Protein AF-A0A6B3I0Y0-F1 (afdb_monomer)

Mean predicted aligned error: 2.76 Å

Sequence (139 aa):
LRNLLAAGFTGRTYAVNRAFDEGLATLDGVPAHRSLGEIDERVDLAVIAVPAHRVPEAVADCGEHGVQGLVVLSAGYAERGSAGRELQRELVRQARSYGMRIIGPNAFGIINTAESVRLNASLAPESPARGRIGLFTQS

Secondary structure (DSSP, 8-state):
-HHHHHTT--S---EE-TTS-TT--EETTEEEESSGGG--S---EEEE-S-GGGHHHHHHHHHHTT--EEEE----SGGG-HHHHHHHHHHHHHHHHTT-EEE-SS--EEEE--TTT-EEEES-SSPPPP-S-------

pLDDT: mean 96.31, std 2.91, range [75.06, 98.88]

Foldseek 3Di:
DVLQVVLVFPDADEAEDLPDDPPCQDDPNHGYYPAPVVDPDQAQEDEADDELVCLLVNLVSCLVSLHAEYEALYDDAPVVPDVRPVSVVVSVVSNVVSNHDYDDNNDQADADNPPNGSGDSGPDPDDDDDDDDDDDDPD

Solvent-accessible surface area (backbone atoms only — not comparable to full-atom values): 8270 Å² total; per-residue (Å²): 110,67,45,28,59,76,50,54,39,64,67,92,70,72,45,72,38,74,82,55,58,94,82,48,61,58,53,99,89,28,51,35,34,52,46,69,87,76,49,96,63,91,49,61,66,46,79,44,79,52,62,52,91,51,42,63,58,54,46,48,52,36,36,77,66,60,27,43,35,35,36,27,42,32,53,79,29,52,92,70,40,74,70,17,39,50,54,42,52,48,51,52,52,55,37,45,76,53,70,30,46,75,46,56,67,54,28,68,55,48,74,40,60,49,88,85,43,17,37,28,61,36,76,56,93,65,81,73,80,71,76,89,81,87,85,87,84,90,127

Structure (mmCIF, N/CA/C/O backbone):
data_AF-A0A6B3I0Y0-F1
#
_entry.id   AF-A0A6B3I0Y0-F1
#
loop_
_atom_site.group_PDB
_atom_site.id
_atom_site.type_symbol
_atom_site.label_atom_id
_atom_site.label_alt_id
_atom_site.label_comp_id
_atom_site.label_asym_id
_atom_site.label_entity_id
_atom_site.label_seq_id
_atom_site.pdbx_PDB_ins_code
_atom_site.Cartn_x
_atom_site.Cartn_y
_atom_site.Cartn_z
_atom_site.occupancy
_atom_site.B_iso_or_equiv
_atom_site.auth_seq_id
_atom_site.auth_comp_id
_atom_site.auth_asym_id
_atom_site.auth_atom_id
_atom_site.pdbx_PDB_model_num
ATOM 1 N N . LEU A 1 1 ? -2.183 5.810 -4.321 1.00 94.38 1 LEU A N 1
ATOM 2 C CA . LEU A 1 1 ? -3.567 6.050 -3.852 1.00 94.38 1 LEU A CA 1
ATOM 3 C C . LEU A 1 1 ? -4.528 6.265 -5.014 1.00 94.38 1 LEU A C 1
ATOM 5 O O . LEU A 1 1 ? -5.365 5.406 -5.227 1.00 94.38 1 LEU A O 1
ATOM 9 N N . ARG A 1 2 ? -4.375 7.328 -5.814 1.00 95.38 2 ARG A N 1
ATOM 10 C CA . ARG A 1 2 ? -5.292 7.633 -6.932 1.00 95.38 2 ARG A CA 1
ATOM 11 C C . ARG A 1 2 ? -5.572 6.460 -7.876 1.00 95.38 2 ARG A C 1
ATOM 13 O O . ARG A 1 2 ? -6.729 6.233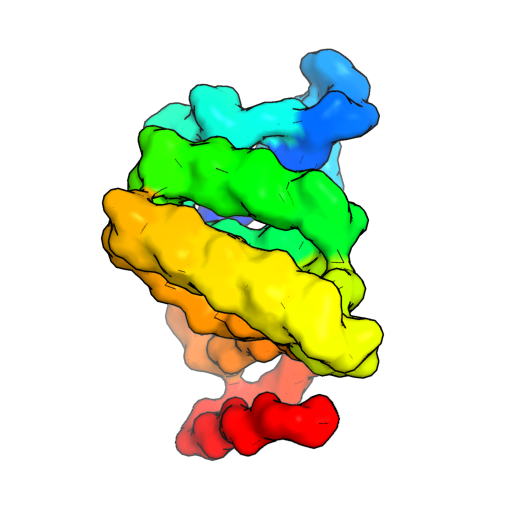 -8.185 1.00 95.38 2 ARG A O 1
ATOM 20 N N . ASN A 1 3 ? -4.564 5.664 -8.241 1.00 96.19 3 ASN A N 1
ATOM 21 C CA . ASN A 1 3 ? -4.759 4.472 -9.081 1.00 96.19 3 ASN A CA 1
ATOM 22 C C . ASN A 1 3 ? -5.700 3.428 -8.453 1.00 96.19 3 ASN A C 1
ATOM 24 O O . ASN A 1 3 ? -6.529 2.865 -9.161 1.00 96.19 3 ASN A O 1
ATOM 28 N N . LEU A 1 4 ? -5.623 3.209 -7.134 1.00 95.81 4 LEU A N 1
ATOM 29 C CA . LEU A 1 4 ? -6.535 2.312 -6.411 1.00 95.81 4 LEU A CA 1
ATOM 30 C C . LEU A 1 4 ? -7.977 2.820 -6.485 1.00 95.81 4 LEU A C 1
ATOM 32 O O . LEU A 1 4 ? -8.897 2.047 -6.743 1.00 95.81 4 LEU A O 1
ATOM 36 N N . LEU A 1 5 ? -8.153 4.128 -6.284 1.00 95.75 5 LEU A N 1
ATOM 37 C CA . LEU A 1 5 ? -9.463 4.775 -6.287 1.00 95.75 5 LEU A CA 1
ATOM 38 C C . LEU A 1 5 ? -10.067 4.821 -7.692 1.00 95.75 5 LEU A C 1
ATOM 40 O O . LEU A 1 5 ? -11.224 4.460 -7.870 1.00 95.75 5 LEU A O 1
ATOM 44 N N . ALA A 1 6 ? -9.270 5.188 -8.697 1.00 94.88 6 ALA A N 1
ATOM 45 C CA . ALA A 1 6 ? -9.687 5.243 -10.095 1.00 94.88 6 ALA A CA 1
ATOM 46 C C . ALA A 1 6 ? -10.049 3.859 -10.653 1.00 94.88 6 ALA A C 1
ATOM 48 O O . ALA A 1 6 ? -10.970 3.748 -11.456 1.00 94.88 6 ALA A O 1
ATOM 49 N N . ALA A 1 7 ? -9.368 2.800 -10.203 1.00 95.19 7 ALA A N 1
ATOM 50 C CA . ALA A 1 7 ? -9.739 1.430 -10.549 1.00 95.19 7 ALA A CA 1
ATOM 51 C C . ALA A 1 7 ? -11.061 0.985 -9.896 1.00 95.19 7 ALA A C 1
ATOM 53 O O . ALA A 1 7 ? -11.665 0.018 -10.352 1.00 95.19 7 ALA A O 1
ATOM 54 N N . GLY A 1 8 ? -11.534 1.685 -8.858 1.00 95.69 8 GLY A N 1
ATOM 55 C CA . GLY A 1 8 ? -12.746 1.325 -8.127 1.00 95.69 8 GLY A CA 1
ATOM 56 C C . GLY A 1 8 ? -12.540 0.129 -7.201 1.00 95.69 8 GLY A C 1
ATOM 57 O O . GLY A 1 8 ? -13.422 -0.737 -7.129 1.00 95.69 8 GLY A O 1
ATOM 58 N N . PHE A 1 9 ? -11.377 0.069 -6.535 1.00 97.56 9 PHE A N 1
ATOM 59 C CA . PHE A 1 9 ? -11.042 -0.988 -5.580 1.00 97.56 9 PHE A CA 1
ATOM 60 C C . PHE A 1 9 ? -12.178 -1.204 -4.580 1.00 97.56 9 PHE A C 1
ATOM 62 O O . PHE A 1 9 ? -12.744 -0.256 -4.037 1.00 97.56 9 PHE A O 1
ATOM 69 N N . THR A 1 10 ? -12.538 -2.468 -4.374 1.00 97.19 10 THR A N 1
ATOM 70 C CA . THR A 1 10 ? -13.731 -2.846 -3.603 1.00 97.19 10 THR A CA 1
ATOM 71 C C . THR A 1 10 ? -13.484 -2.968 -2.110 1.00 97.19 10 THR A C 1
ATOM 73 O O . THR A 1 10 ? -14.436 -2.963 -1.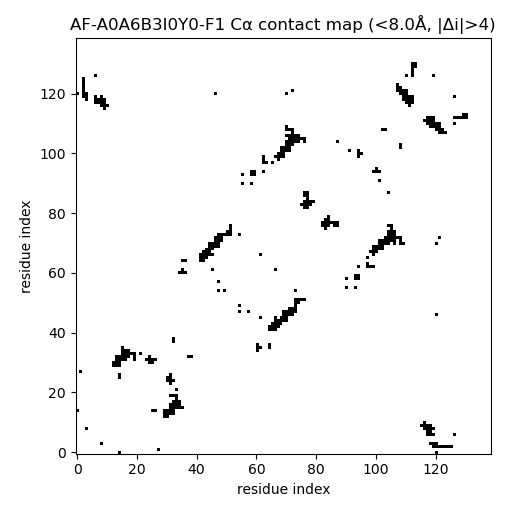332 1.00 97.19 10 THR A O 1
ATOM 76 N N . GLY A 1 11 ? -12.220 -3.094 -1.710 1.00 96.44 11 GLY A N 1
ATOM 77 C CA . GLY A 1 11 ? -11.824 -3.162 -0.314 1.00 96.44 11 GLY A CA 1
ATOM 78 C C . GLY A 1 11 ? -11.702 -1.784 0.327 1.00 96.44 11 GLY A C 1
ATOM 79 O O . GLY A 1 11 ? -11.604 -0.749 -0.338 1.00 96.44 11 GLY A O 1
ATOM 80 N N . ARG A 1 12 ? -11.654 -1.779 1.659 1.00 96.69 12 ARG A N 1
ATOM 81 C CA . ARG A 1 12 ? -11.390 -0.558 2.413 1.00 96.69 12 ARG A CA 1
ATOM 82 C C . ARG A 1 12 ? -9.951 -0.103 2.192 1.00 96.69 12 ARG A C 1
ATOM 84 O O . ARG A 1 12 ? -9.036 -0.917 2.109 1.00 96.69 12 ARG A O 1
ATOM 91 N N . THR A 1 13 ? -9.772 1.205 2.061 1.00 97.75 13 THR A N 1
ATOM 92 C CA . THR A 1 13 ? -8.470 1.829 1.810 1.00 97.75 13 THR A CA 1
ATOM 93 C C . THR A 1 13 ? -8.185 2.824 2.926 1.00 97.75 13 THR A C 1
ATOM 95 O O . THR A 1 13 ? -9.115 3.437 3.445 1.00 97.75 13 THR A O 1
ATOM 98 N N . TYR A 1 14 ? -6.909 2.994 3.263 1.00 98.31 14 TYR A N 1
ATOM 99 C CA . TYR A 1 14 ? -6.420 3.991 4.214 1.00 98.31 14 TYR A CA 1
ATOM 100 C C . TYR A 1 14 ? -5.185 4.658 3.619 1.00 98.31 14 TYR A C 1
ATOM 102 O O . TYR A 1 14 ? -4.381 4.008 2.942 1.00 98.31 14 TYR A O 1
ATOM 110 N N . ALA A 1 15 ? -5.029 5.954 3.856 1.00 98.25 15 ALA A N 1
ATOM 111 C CA . ALA A 1 15 ? -3.801 6.672 3.561 1.00 98.25 15 ALA A CA 1
ATOM 112 C C . ALA A 1 15 ? -2.967 6.758 4.841 1.00 98.25 15 ALA A C 1
ATOM 114 O O . ALA A 1 15 ? -3.459 7.237 5.855 1.00 98.25 15 ALA A O 1
ATOM 115 N N . VAL A 1 16 ? -1.703 6.333 4.792 1.00 98.06 16 VAL A N 1
ATOM 116 C CA . VAL A 1 16 ? -0.802 6.391 5.952 1.00 98.06 16 VAL A CA 1
ATOM 117 C C . VAL A 1 16 ? 0.420 7.229 5.613 1.00 98.06 16 VAL A C 1
ATOM 119 O O . VAL A 1 16 ? 1.149 6.914 4.669 1.00 98.06 16 VAL A O 1
ATOM 122 N N . ASN A 1 17 ? 0.646 8.306 6.363 1.00 97.12 17 ASN A N 1
ATOM 123 C CA . ASN A 1 17 ? 1.840 9.131 6.226 1.00 97.12 17 ASN A CA 1
ATOM 124 C C . ASN A 1 17 ? 2.122 9.931 7.504 1.00 97.12 17 ASN A C 1
ATOM 126 O O . ASN A 1 17 ? 1.355 10.808 7.891 1.00 97.12 17 ASN A O 1
ATOM 130 N N . ARG A 1 18 ? 3.301 9.718 8.092 1.00 93.88 18 ARG A N 1
ATOM 131 C CA . ARG A 1 18 ? 3.775 10.427 9.295 1.00 93.88 18 ARG A CA 1
ATOM 132 C C . ARG A 1 18 ? 3.902 11.944 9.126 1.00 93.88 18 ARG A C 1
ATOM 134 O O . ARG A 1 18 ? 4.020 12.663 10.115 1.00 93.88 18 ARG A O 1
ATOM 141 N N . ALA A 1 19 ? 3.937 12.427 7.886 1.00 94.88 19 ALA A N 1
ATOM 142 C CA . ALA A 1 19 ? 4.001 13.847 7.563 1.00 94.88 19 ALA A CA 1
ATOM 143 C C . ALA A 1 19 ? 2.620 14.511 7.422 1.00 94.88 19 ALA A C 1
ATOM 145 O O . ALA A 1 19 ? 2.576 15.711 7.183 1.00 94.88 19 ALA A O 1
ATOM 146 N N . PHE A 1 20 ? 1.511 13.771 7.533 1.00 96.62 20 PHE A N 1
ATOM 147 C CA . PHE A 1 20 ? 0.182 14.385 7.546 1.00 96.62 20 PHE A CA 1
ATOM 148 C C . PHE A 1 20 ? -0.005 15.270 8.774 1.00 96.62 20 PHE A C 1
ATOM 150 O O . PHE A 1 20 ? 0.405 14.891 9.867 1.00 96.62 20 PHE A O 1
ATOM 157 N N . ASP A 1 21 ? -0.655 16.417 8.612 1.00 95.06 21 ASP A N 1
ATOM 158 C CA . ASP A 1 21 ? -1.025 17.271 9.741 1.00 95.06 21 ASP A CA 1
ATOM 159 C C . ASP A 1 21 ? -1.964 16.524 10.702 1.00 95.06 21 ASP A C 1
ATOM 161 O O . ASP A 1 21 ? -2.779 15.710 10.269 1.00 95.06 21 ASP A O 1
ATOM 165 N N . GLU A 1 22 ? -1.892 16.814 12.006 1.00 89.38 22 GLU A N 1
ATOM 166 C CA . GLU A 1 22 ? -2.726 16.149 13.028 1.00 89.38 22 GLU A CA 1
ATOM 167 C C . GLU A 1 22 ? -4.235 16.304 12.775 1.00 89.38 22 GLU A C 1
ATOM 169 O O . GLU A 1 22 ? -5.019 15.441 13.154 1.00 89.38 22 GLU A O 1
ATOM 174 N N . GLY A 1 23 ? -4.651 17.385 12.107 1.00 91.88 23 GLY A N 1
ATOM 175 C CA . GLY A 1 23 ? -6.051 17.637 11.759 1.00 91.88 23 GLY A CA 1
ATOM 176 C C . GLY A 1 23 ? -6.509 17.028 10.429 1.00 91.88 23 GLY A C 1
ATOM 177 O O . GLY A 1 23 ? -7.678 17.182 10.068 1.00 91.88 23 GLY A O 1
ATOM 178 N N . LEU A 1 24 ? -5.624 16.379 9.663 1.00 96.69 24 LEU A N 1
ATOM 179 C CA . LEU A 1 24 ? -5.985 15.822 8.360 1.00 96.69 24 LEU A CA 1
ATOM 180 C C . LEU A 1 24 ? -6.741 14.499 8.533 1.00 96.69 24 LEU A C 1
ATOM 182 O O . LEU A 1 24 ? -6.137 13.438 8.634 1.00 96.69 24 LEU A O 1
ATOM 186 N N . ALA A 1 25 ? -8.072 14.558 8.500 1.00 96.19 25 ALA A N 1
ATOM 187 C CA . ALA A 1 25 ? -8.912 13.368 8.650 1.00 96.19 25 ALA A CA 1
ATOM 188 C C . ALA A 1 25 ? -8.973 12.484 7.386 1.00 96.19 25 ALA A C 1
ATOM 190 O O . ALA A 1 25 ? -9.153 11.270 7.482 1.00 96.19 25 ALA A O 1
ATOM 191 N N . THR A 1 26 ? -8.854 13.072 6.188 1.00 97.56 26 THR A N 1
ATOM 192 C CA . THR A 1 26 ? -8.973 12.333 4.919 1.00 97.56 26 THR A CA 1
ATOM 193 C C . THR A 1 26 ? -8.028 12.844 3.837 1.00 97.56 26 THR A C 1
ATOM 195 O O . THR A 1 26 ? -7.823 14.051 3.721 1.00 97.56 26 THR A O 1
ATOM 198 N N . LEU A 1 27 ? -7.559 11.945 2.969 1.00 97.62 27 LEU A N 1
ATOM 199 C CA . LEU A 1 27 ? -6.830 12.247 1.734 1.00 97.62 27 LEU A CA 1
ATOM 200 C C . LEU A 1 27 ? -7.561 11.620 0.539 1.00 97.62 27 LEU A C 1
ATOM 202 O O . LEU A 1 27 ? -7.814 10.419 0.545 1.00 97.62 27 LEU A O 1
ATOM 206 N N . ASP A 1 28 ? -7.888 12.408 -0.490 1.00 95.50 28 ASP A N 1
ATOM 207 C CA . ASP A 1 28 ? -8.631 11.950 -1.682 1.00 95.50 28 ASP A CA 1
ATOM 208 C C . ASP A 1 28 ? -9.926 11.163 -1.328 1.00 95.50 28 ASP A C 1
ATOM 210 O O . ASP A 1 28 ? -10.301 10.211 -2.010 1.00 95.50 28 ASP A O 1
ATOM 214 N N . GLY A 1 29 ? -10.607 11.543 -0.235 1.00 95.69 29 GLY A N 1
ATOM 215 C CA . GLY A 1 29 ? -11.837 10.894 0.250 1.00 95.69 29 GLY A CA 1
ATOM 216 C C . GLY A 1 29 ? -11.628 9.616 1.075 1.00 95.69 29 GLY A C 1
ATOM 217 O O . GLY A 1 29 ? -12.598 8.950 1.430 1.00 95.69 29 GLY A O 1
ATOM 218 N N . VAL A 1 30 ? -10.380 9.273 1.396 1.00 97.50 30 VAL A N 1
ATOM 219 C CA . VAL A 1 30 ? -9.994 8.078 2.159 1.00 97.50 30 VAL A CA 1
ATOM 220 C C . VAL A 1 30 ? -9.516 8.477 3.558 1.00 97.50 30 VAL A C 1
ATOM 222 O O . VAL A 1 30 ? -8.816 9.486 3.651 1.00 97.50 30 VAL A O 1
ATOM 225 N N . PRO A 1 31 ? -9.825 7.719 4.633 1.00 97.88 31 PRO A N 1
ATOM 226 C CA . PRO A 1 31 ? -9.287 7.985 5.968 1.00 97.88 31 PRO A CA 1
ATOM 227 C C . PRO A 1 31 ? -7.761 8.116 5.955 1.00 97.88 31 PRO A C 1
ATOM 229 O O . PRO A 1 31 ? -7.063 7.273 5.379 1.00 97.88 31 PRO A O 1
ATOM 232 N N . ALA A 1 32 ? -7.260 9.194 6.554 1.00 98.19 32 ALA A N 1
ATOM 233 C CA . ALA A 1 32 ? -5.840 9.491 6.645 1.00 98.19 32 ALA A CA 1
ATOM 234 C C . ALA A 1 32 ? -5.350 9.289 8.082 1.00 98.19 32 ALA A C 1
ATOM 236 O O . ALA A 1 32 ? -5.954 9.784 9.026 1.00 98.19 32 ALA A O 1
ATOM 237 N N . HIS A 1 33 ? -4.243 8.566 8.221 1.00 97.94 33 HIS A N 1
ATOM 238 C CA . HIS A 1 33 ? -3.612 8.234 9.494 1.00 97.94 33 HIS A CA 1
ATOM 239 C C . HIS A 1 33 ? -2.124 8.574 9.437 1.00 97.94 33 HIS A C 1
ATOM 241 O O . HIS A 1 33 ? -1.482 8.494 8.381 1.00 97.94 33 HIS A O 1
ATOM 247 N N . ARG A 1 34 ? -1.542 8.956 10.571 1.00 96.50 34 ARG A N 1
ATOM 248 C CA . ARG A 1 34 ? -0.106 9.256 10.660 1.00 96.50 34 ARG A CA 1
ATOM 249 C C . ARG A 1 34 ? 0.717 7.987 10.846 1.00 96.50 34 ARG A C 1
ATOM 251 O O . ARG A 1 34 ? 1.865 7.936 10.400 1.00 96.50 34 ARG A O 1
ATOM 258 N N . SER A 1 35 ? 0.122 6.956 11.432 1.00 95.44 35 SER A N 1
ATOM 259 C CA . SER A 1 35 ? 0.728 5.645 11.648 1.00 95.44 35 SER A CA 1
ATOM 260 C C . SER A 1 35 ? -0.257 4.515 11.351 1.00 95.44 35 SER A C 1
ATOM 262 O O . SER A 1 35 ? -1.468 4.717 11.332 1.00 95.44 35 SER A O 1
ATOM 264 N N . LEU A 1 36 ? 0.264 3.312 11.092 1.00 96.00 36 LEU A N 1
ATOM 265 C CA . LEU A 1 36 ? -0.585 2.147 10.836 1.00 96.00 36 LEU A CA 1
ATOM 266 C C . LEU A 1 36 ? -1.356 1.714 12.096 1.00 96.00 36 LEU A C 1
ATOM 268 O O . LEU A 1 36 ? -2.501 1.294 11.989 1.00 96.00 36 LEU A O 1
ATOM 272 N N . GLY A 1 37 ? -0.760 1.900 13.278 1.00 94.88 37 GLY A N 1
ATOM 273 C CA . GLY A 1 37 ? -1.373 1.564 14.566 1.00 94.88 37 GLY A CA 1
ATOM 274 C C . GLY A 1 37 ? -2.579 2.425 14.960 1.00 94.88 37 GLY A C 1
ATOM 275 O O . GLY A 1 37 ? -3.266 2.087 15.914 1.00 94.88 37 GLY A O 1
ATOM 276 N N . GLU A 1 38 ? -2.867 3.514 14.239 1.00 95.88 38 GLU A N 1
ATOM 277 C CA . GLU A 1 38 ? -4.101 4.305 14.405 1.00 95.88 38 GLU A CA 1
ATOM 278 C C . GLU A 1 38 ? -5.319 3.675 13.703 1.00 95.88 38 GLU A C 1
ATOM 280 O O . GLU A 1 38 ? -6.421 4.218 13.776 1.00 95.88 38 GLU A O 1
ATOM 285 N N . ILE A 1 39 ? -5.127 2.577 12.969 1.00 97.31 39 ILE A N 1
ATOM 286 C CA . ILE A 1 39 ? -6.190 1.899 12.229 1.00 97.31 39 ILE A CA 1
ATOM 287 C C . ILE A 1 39 ? -6.709 0.737 13.074 1.00 97.31 39 ILE A C 1
ATOM 289 O O . ILE A 1 39 ? -6.103 -0.322 13.103 1.00 97.31 39 ILE A O 1
ATOM 293 N N . ASP A 1 40 ? -7.876 0.867 13.698 1.00 94.62 40 ASP A N 1
ATOM 294 C CA . ASP A 1 40 ? -8.446 -0.214 14.532 1.00 94.62 40 ASP A CA 1
ATOM 295 C C . ASP A 1 40 ? -8.877 -1.465 13.734 1.00 94.62 40 ASP A C 1
ATOM 297 O O . ASP A 1 40 ? -9.271 -2.495 14.284 1.00 94.62 40 ASP A O 1
ATOM 301 N N . GLU A 1 41 ? -8.838 -1.375 12.408 1.00 96.25 41 GLU A N 1
ATOM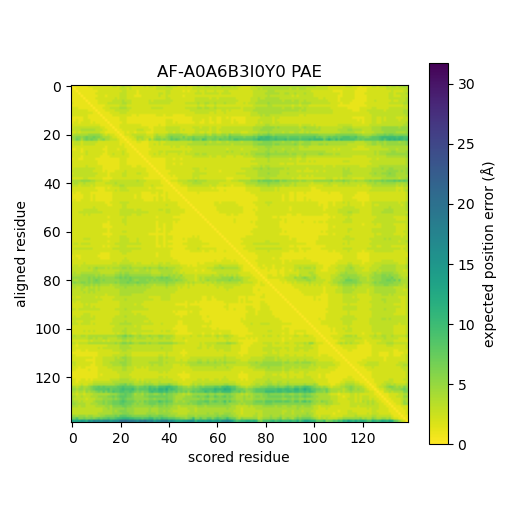 302 C CA . GLU A 1 41 ? -9.316 -2.385 11.477 1.00 96.25 41 GLU A CA 1
ATOM 303 C C . GLU A 1 41 ? -8.155 -3.214 10.909 1.00 96.25 41 GLU A C 1
ATOM 305 O O . GLU A 1 41 ? -7.021 -2.754 10.739 1.00 96.25 41 GLU A O 1
ATOM 310 N N . ARG A 1 42 ? -8.442 -4.479 10.585 1.00 96.06 42 ARG A N 1
ATOM 311 C CA . ARG A 1 42 ? -7.445 -5.377 9.996 1.00 96.06 42 ARG A CA 1
ATOM 312 C C . ARG A 1 42 ? -7.033 -4.880 8.610 1.00 96.06 42 ARG A C 1
ATOM 314 O O . ARG A 1 42 ? -7.880 -4.676 7.742 1.00 96.06 42 ARG A O 1
ATOM 321 N N . VAL A 1 43 ? -5.724 -4.774 8.387 1.00 98.25 43 VAL A N 1
ATOM 322 C CA . VAL A 1 43 ? -5.132 -4.438 7.087 1.00 98.25 43 VAL A CA 1
ATOM 323 C C . VAL A 1 43 ? -4.453 -5.677 6.511 1.00 98.25 43 VAL A C 1
ATOM 325 O O . VAL A 1 43 ? -3.485 -6.175 7.072 1.00 98.25 43 VAL A O 1
ATOM 328 N N . ASP A 1 44 ? -4.938 -6.183 5.378 1.00 97.81 44 ASP A N 1
ATOM 329 C CA . ASP A 1 44 ? -4.398 -7.413 4.778 1.00 97.81 44 ASP A CA 1
ATOM 330 C C . ASP A 1 44 ? -3.172 -7.158 3.879 1.00 97.81 44 ASP A C 1
ATOM 332 O O . ASP A 1 44 ? -2.292 -8.016 3.753 1.00 97.81 44 ASP A O 1
ATOM 336 N N . LEU A 1 45 ? -3.110 -5.976 3.253 1.00 98.56 45 LEU A N 1
ATOM 337 C CA . LEU A 1 45 ? -2.113 -5.592 2.252 1.00 98.56 45 LEU A CA 1
ATOM 338 C C . LEU A 1 45 ? -1.631 -4.153 2.481 1.00 98.56 45 LEU A C 1
ATOM 340 O O . LEU A 1 45 ? -2.444 -3.231 2.490 1.00 98.56 45 LEU A O 1
ATOM 344 N N . ALA A 1 46 ? -0.315 -3.945 2.552 1.00 98.69 46 ALA A N 1
ATOM 345 C CA . ALA A 1 46 ? 0.291 -2.614 2.563 1.00 98.69 46 ALA A CA 1
ATOM 346 C C . ALA A 1 46 ? 1.035 -2.321 1.251 1.00 98.69 46 ALA A C 1
ATOM 348 O O . ALA A 1 46 ? 1.883 -3.099 0.808 1.00 98.69 46 ALA A O 1
ATOM 349 N N . VAL A 1 47 ? 0.748 -1.167 0.641 1.00 98.56 47 VAL A N 1
ATOM 350 C CA . VAL A 1 47 ? 1.501 -0.639 -0.508 1.00 98.56 47 VAL A CA 1
ATOM 351 C C . VAL A 1 47 ? 2.494 0.398 0.006 1.00 98.56 47 VAL A C 1
ATOM 353 O O . VAL A 1 47 ? 2.113 1.507 0.378 1.00 98.56 47 VAL A O 1
ATOM 356 N N . ILE A 1 48 ? 3.773 0.035 0.036 1.00 98.50 48 ILE A N 1
ATOM 357 C CA . ILE A 1 48 ? 4.840 0.843 0.623 1.00 98.50 48 ILE A CA 1
ATOM 358 C C . ILE A 1 48 ? 5.505 1.677 -0.474 1.00 98.50 48 ILE A C 1
ATOM 360 O O . ILE A 1 48 ? 6.157 1.148 -1.376 1.00 98.50 48 ILE A O 1
ATOM 364 N N . ALA A 1 49 ? 5.342 2.996 -0.364 1.00 97.31 49 ALA A N 1
ATOM 365 C CA . ALA A 1 49 ? 5.860 3.997 -1.298 1.00 97.31 49 ALA A CA 1
ATOM 366 C C . ALA A 1 49 ? 6.637 5.116 -0.572 1.00 97.31 49 ALA A C 1
ATOM 368 O O . ALA A 1 49 ? 6.500 6.297 -0.887 1.00 97.31 49 ALA A O 1
ATOM 369 N N . VAL A 1 50 ? 7.432 4.747 0.438 1.00 97.44 50 VAL A N 1
ATOM 370 C CA . VAL A 1 50 ? 8.304 5.663 1.204 1.00 97.44 50 VAL A CA 1
ATOM 371 C C . VAL A 1 50 ? 9.753 5.600 0.695 1.00 97.44 50 VAL A C 1
ATOM 373 O O . VAL A 1 50 ? 10.114 4.636 0.021 1.00 97.44 50 VAL A O 1
ATOM 376 N N . PRO A 1 51 ? 10.633 6.571 1.003 1.00 96.94 51 PRO A N 1
ATOM 377 C CA . PRO A 1 51 ? 12.056 6.458 0.674 1.00 96.94 51 PRO A CA 1
ATOM 378 C C . PRO A 1 51 ? 12.684 5.162 1.213 1.00 96.94 51 PRO A C 1
ATOM 380 O O . PRO A 1 51 ? 12.340 4.730 2.310 1.00 96.94 51 PRO A O 1
ATOM 383 N N . ALA A 1 52 ? 13.642 4.578 0.483 1.00 96.56 52 ALA A N 1
ATOM 384 C CA . ALA A 1 52 ? 14.238 3.264 0.779 1.00 96.56 52 ALA A CA 1
ATOM 385 C C . ALA A 1 52 ? 14.669 3.079 2.246 1.00 96.56 52 ALA A C 1
ATOM 387 O O . ALA A 1 52 ? 14.393 2.055 2.862 1.00 96.56 52 ALA A O 1
ATOM 388 N N . HIS A 1 53 ? 15.296 4.102 2.833 1.00 96.12 53 HIS A N 1
ATOM 389 C CA . HIS A 1 53 ? 15.788 4.062 4.212 1.00 96.12 53 HIS A CA 1
ATOM 390 C C . HIS A 1 53 ? 14.671 4.008 5.272 1.00 96.12 53 HIS A C 1
ATOM 392 O O . HIS A 1 53 ? 14.949 3.650 6.409 1.00 96.12 53 HIS A O 1
ATOM 398 N N . ARG A 1 54 ? 13.421 4.343 4.916 1.00 97.44 54 ARG A N 1
ATOM 399 C CA . ARG A 1 54 ? 12.240 4.255 5.797 1.00 97.44 54 ARG A CA 1
ATOM 400 C C . ARG A 1 54 ? 11.425 2.979 5.604 1.00 97.44 54 ARG A C 1
ATOM 402 O O . ARG A 1 54 ? 10.505 2.721 6.371 1.00 97.44 54 ARG A O 1
ATOM 409 N N . VAL A 1 55 ? 11.725 2.180 4.584 1.00 98.31 55 VAL A N 1
ATOM 410 C CA . VAL A 1 55 ? 10.983 0.941 4.318 1.00 98.31 55 VAL A CA 1
ATOM 411 C C . VAL A 1 55 ? 11.111 -0.069 5.468 1.00 98.31 55 VAL A C 1
ATOM 413 O O . VAL A 1 55 ? 10.077 -0.625 5.821 1.00 98.31 55 VAL A O 1
ATOM 416 N N . PRO A 1 56 ? 12.288 -0.306 6.096 1.00 98.12 56 PRO A N 1
ATOM 417 C CA . PRO A 1 56 ? 12.376 -1.236 7.227 1.00 98.12 56 PRO A CA 1
ATOM 418 C C . PRO A 1 56 ? 11.448 -0.852 8.383 1.00 98.12 56 PRO A C 1
ATOM 420 O O . PRO A 1 56 ? 10.794 -1.707 8.966 1.00 98.12 56 PRO A O 1
ATOM 423 N N . GLU A 1 57 ? 11.333 0.441 8.668 1.00 97.62 57 GLU A N 1
ATOM 424 C CA . GLU A 1 57 ? 10.424 0.953 9.690 1.00 97.62 57 GLU A CA 1
ATOM 425 C C . GLU A 1 57 ? 8.955 0.722 9.309 1.00 97.62 57 GLU A C 1
ATOM 427 O O . GLU A 1 57 ? 8.200 0.161 10.093 1.00 97.62 57 GLU A O 1
ATOM 432 N N . ALA A 1 58 ? 8.565 1.030 8.068 1.00 98.06 58 ALA A N 1
ATOM 433 C CA . ALA A 1 58 ? 7.216 0.733 7.584 1.00 98.06 58 ALA A CA 1
ATOM 434 C C . ALA A 1 58 ? 6.889 -0.775 7.619 1.00 98.06 58 ALA A C 1
ATOM 436 O O . ALA A 1 58 ? 5.745 -1.151 7.863 1.00 98.06 58 ALA A O 1
ATOM 437 N N . VAL A 1 59 ? 7.877 -1.648 7.382 1.00 98.44 59 VAL A N 1
ATOM 438 C CA . VAL A 1 59 ? 7.717 -3.107 7.506 1.00 98.44 59 VAL A CA 1
ATOM 439 C C . VAL A 1 59 ? 7.551 -3.537 8.962 1.00 98.44 59 VAL A C 1
ATOM 441 O O . VAL A 1 59 ? 6.770 -4.451 9.211 1.00 98.44 59 VAL A O 1
ATOM 444 N N . ALA A 1 60 ? 8.233 -2.897 9.914 1.00 98.31 60 ALA A N 1
ATOM 445 C CA . ALA A 1 60 ? 8.017 -3.159 11.336 1.00 98.31 60 ALA A CA 1
ATOM 446 C C . ALA A 1 60 ? 6.588 -2.775 11.746 1.00 98.31 60 ALA A C 1
ATOM 448 O O . ALA A 1 60 ? 5.872 -3.637 12.249 1.00 98.31 60 ALA A O 1
ATOM 449 N N . ASP A 1 61 ? 6.143 -1.561 11.396 1.00 98.00 61 ASP A N 1
ATOM 450 C CA . ASP A 1 61 ? 4.774 -1.087 11.651 1.00 98.00 61 ASP A CA 1
ATOM 451 C C . ASP A 1 61 ? 3.739 -2.078 11.066 1.00 98.00 61 ASP A C 1
ATOM 453 O O . ASP 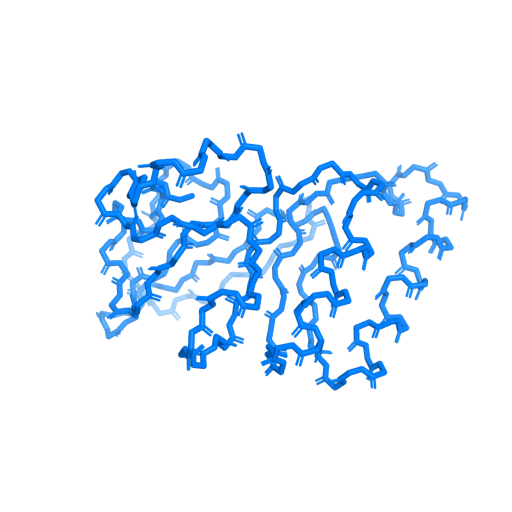A 1 61 ? 2.785 -2.471 11.735 1.00 98.00 61 ASP A O 1
ATOM 457 N N . CYS A 1 62 ? 3.952 -2.557 9.831 1.00 98.62 62 CYS A N 1
ATOM 458 C CA . CYS A 1 62 ? 3.099 -3.575 9.199 1.00 98.62 62 CYS A CA 1
ATOM 459 C C . CYS A 1 62 ? 3.096 -4.915 9.946 1.00 98.62 62 CYS A C 1
ATOM 461 O O . CYS A 1 62 ? 2.051 -5.557 10.058 1.00 98.62 62 CYS A O 1
ATOM 463 N N . GLY A 1 63 ? 4.260 -5.349 10.426 1.00 98.31 63 GLY A N 1
ATOM 464 C CA . GLY A 1 63 ? 4.413 -6.598 11.159 1.00 98.31 63 GLY A CA 1
ATOM 465 C C . GLY A 1 63 ? 3.717 -6.571 12.516 1.00 98.31 63 GLY A C 1
ATOM 466 O O . GLY A 1 63 ? 3.024 -7.525 12.863 1.00 98.31 63 GLY A O 1
ATOM 467 N N . GLU A 1 64 ? 3.848 -5.466 13.250 1.00 97.75 64 GLU A N 1
ATOM 468 C CA . GLU A 1 64 ? 3.169 -5.238 14.531 1.00 97.75 64 GLU A CA 1
ATOM 469 C C . GLU A 1 64 ? 1.646 -5.165 14.366 1.00 97.75 64 GLU A C 1
ATOM 471 O O . GLU A 1 64 ? 0.910 -5.694 15.197 1.00 97.75 64 GLU A O 1
ATOM 476 N N . HIS A 1 65 ? 1.174 -4.602 13.249 1.00 98.31 65 HIS A N 1
ATOM 477 C CA . HIS A 1 65 ? -0.249 -4.553 12.899 1.00 98.31 65 HIS A CA 1
ATOM 478 C C . HIS A 1 65 ? -0.825 -5.888 12.398 1.00 98.31 65 HIS A C 1
ATOM 480 O O . HIS A 1 65 ? -2.039 -6.039 12.259 1.00 98.31 65 HIS A O 1
ATOM 486 N N . GLY A 1 66 ? 0.028 -6.865 12.078 1.00 98.00 66 GLY A N 1
ATOM 487 C CA . GLY A 1 66 ? -0.395 -8.163 11.546 1.00 98.00 66 GLY A CA 1
ATOM 488 C C . GLY A 1 66 ? -0.795 -8.150 10.064 1.00 98.00 66 GLY A C 1
ATOM 489 O O . GLY A 1 66 ? -1.614 -8.973 9.639 1.00 98.00 66 GLY A O 1
ATOM 490 N N . VAL A 1 67 ? -0.225 -7.241 9.267 1.00 98.69 67 VAL A N 1
ATOM 491 C CA . VAL A 1 67 ? -0.388 -7.232 7.802 1.00 98.69 67 VAL A CA 1
ATOM 492 C C . VAL A 1 67 ? 0.140 -8.538 7.208 1.00 98.69 67 VAL A C 1
ATOM 494 O O . VAL A 1 67 ? 1.119 -9.090 7.690 1.00 98.69 67 VAL A O 1
ATOM 497 N N . GLN A 1 68 ? -0.483 -9.060 6.146 1.00 98.25 68 GLN A N 1
ATOM 498 C CA . GLN A 1 68 ? -0.064 -10.335 5.539 1.00 98.25 68 GLN A CA 1
ATOM 499 C C . GLN A 1 68 ? 0.787 -10.145 4.278 1.00 98.25 68 GLN A C 1
ATOM 501 O O . GLN A 1 68 ? 1.742 -10.893 4.039 1.00 98.25 68 GLN A O 1
ATOM 506 N N . GLY A 1 69 ? 0.434 -9.160 3.450 1.00 98.56 69 GLY A N 1
ATOM 507 C CA . GLY A 1 69 ? 1.090 -8.877 2.178 1.00 98.56 69 GLY A CA 1
ATOM 508 C C . GLY A 1 69 ? 1.684 -7.476 2.115 1.00 98.56 69 GLY A C 1
ATOM 509 O O . GLY A 1 69 ? 1.071 -6.504 2.544 1.00 98.56 69 GLY A O 1
ATOM 510 N N . LEU A 1 70 ? 2.853 -7.361 1.496 1.00 98.88 70 LEU A N 1
ATOM 511 C CA . LEU A 1 70 ? 3.537 -6.099 1.242 1.00 98.88 70 LEU A CA 1
ATOM 512 C C . LEU A 1 70 ? 3.806 -5.950 -0.257 1.00 98.88 70 LEU A C 1
ATOM 514 O O . LEU A 1 70 ? 4.343 -6.861 -0.890 1.00 98.88 70 LEU A O 1
ATOM 518 N N . VAL A 1 71 ? 3.495 -4.785 -0.816 1.00 98.62 71 VAL A N 1
ATOM 519 C CA . VAL A 1 71 ? 3.926 -4.363 -2.155 1.00 98.62 71 VAL A CA 1
ATOM 520 C C . VAL A 1 71 ? 4.877 -3.191 -1.975 1.00 98.62 71 VAL A C 1
ATOM 522 O O . VAL A 1 71 ? 4.447 -2.080 -1.677 1.00 98.62 71 VAL A O 1
ATOM 525 N N . VAL A 1 72 ? 6.177 -3.436 -2.124 1.00 98.56 72 VAL A N 1
ATOM 526 C CA . VAL A 1 72 ? 7.216 -2.424 -1.907 1.00 98.56 72 VAL A CA 1
ATOM 527 C C . VAL A 1 72 ? 7.622 -1.827 -3.250 1.00 98.56 72 VAL A C 1
ATOM 529 O O . VAL A 1 72 ? 8.371 -2.436 -4.017 1.00 98.56 72 VAL A O 1
ATOM 532 N N . LEU A 1 73 ? 7.121 -0.622 -3.532 1.00 97.94 73 LEU A N 1
ATOM 533 C CA . LEU A 1 73 ? 7.416 0.106 -4.772 1.00 97.94 73 LEU A CA 1
ATOM 534 C C . LEU A 1 73 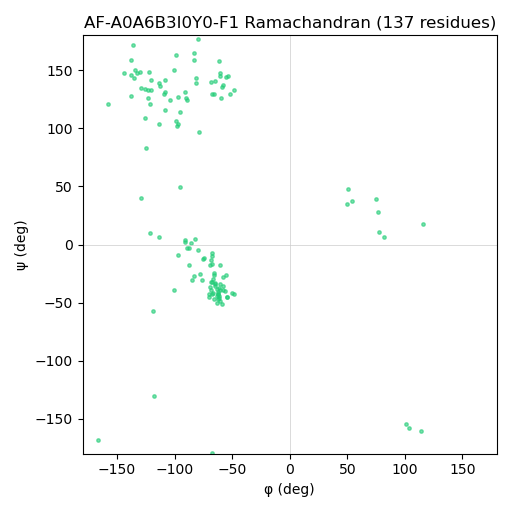? 8.803 0.759 -4.736 1.00 97.94 73 LEU A C 1
ATOM 536 O O . LEU A 1 73 ? 9.418 1.003 -5.769 1.00 97.94 73 LEU A O 1
ATOM 540 N N . SER A 1 74 ? 9.302 1.048 -3.536 1.00 97.88 74 SER A N 1
ATOM 541 C CA . SER A 1 74 ? 10.549 1.773 -3.318 1.00 97.88 74 SER A CA 1
ATOM 542 C C . SER A 1 74 ? 11.759 1.060 -3.930 1.00 97.88 74 SER A C 1
ATOM 544 O O . SER A 1 74 ? 12.035 -0.099 -3.614 1.00 97.88 74 SER A O 1
ATOM 546 N N . ALA A 1 75 ? 12.508 1.784 -4.763 1.00 95.88 75 ALA A N 1
ATOM 547 C CA . ALA A 1 75 ? 13.841 1.403 -5.226 1.00 95.88 75 ALA A CA 1
ATOM 548 C C . ALA A 1 75 ? 14.911 1.709 -4.156 1.00 95.88 75 ALA A C 1
ATOM 550 O O . ALA A 1 75 ? 14.614 2.299 -3.121 1.00 95.88 75 ALA A O 1
ATOM 551 N N . GLY A 1 76 ? 16.167 1.359 -4.417 1.00 94.69 76 GLY A N 1
ATOM 552 C CA . GLY A 1 76 ? 17.341 1.586 -3.565 1.00 94.69 76 GLY A CA 1
ATOM 553 C C . GLY A 1 76 ? 18.017 0.310 -3.048 1.00 94.69 76 GLY A C 1
ATOM 554 O O . GLY A 1 76 ? 18.770 0.388 -2.080 1.00 94.69 76 GLY A O 1
ATOM 555 N N . TYR A 1 77 ? 17.748 -0.847 -3.654 1.00 96.44 77 TYR A N 1
ATOM 556 C CA . TYR A 1 77 ? 18.087 -2.173 -3.135 1.00 96.44 77 TYR A CA 1
ATOM 557 C C . TYR A 1 77 ? 19.045 -2.916 -4.071 1.00 96.44 77 TYR A C 1
ATOM 559 O O . TYR A 1 77 ? 20.098 -2.380 -4.415 1.00 96.44 77 TYR A O 1
ATOM 567 N N . ALA A 1 78 ? 18.762 -4.170 -4.443 1.00 95.25 78 ALA A N 1
ATOM 568 C CA . ALA A 1 78 ? 19.692 -5.028 -5.176 1.00 95.25 78 ALA A CA 1
ATOM 569 C C . ALA A 1 78 ? 20.208 -4.418 -6.488 1.00 95.25 78 ALA A C 1
ATOM 571 O O . ALA A 1 78 ? 21.325 -4.734 -6.906 1.00 95.25 78 ALA A O 1
ATOM 572 N N . GLU A 1 79 ? 19.446 -3.519 -7.107 1.00 94.69 79 GLU A N 1
ATOM 573 C CA . GLU A 1 79 ? 19.840 -2.797 -8.315 1.00 94.69 79 GLU A CA 1
ATOM 574 C C . GLU A 1 79 ? 20.985 -1.791 -8.084 1.00 94.69 79 GLU A C 1
ATOM 576 O O . GLU A 1 79 ? 21.619 -1.347 -9.037 1.00 94.69 79 GLU A O 1
ATOM 581 N N . ARG A 1 80 ? 21.314 -1.473 -6.823 1.00 94.44 80 ARG A N 1
ATOM 582 C CA . ARG A 1 80 ? 22.461 -0.635 -6.423 1.00 94.44 80 ARG A CA 1
ATOM 583 C C . ARG A 1 80 ? 23.745 -1.430 -6.149 1.00 94.44 80 ARG A C 1
ATOM 585 O O . ARG A 1 80 ? 24.744 -0.847 -5.736 1.00 94.44 80 ARG A O 1
ATOM 592 N N . GLY A 1 81 ? 23.748 -2.749 -6.354 1.00 95.38 81 GLY A N 1
ATOM 593 C CA . GLY A 1 81 ? 24.931 -3.598 -6.182 1.00 95.38 81 GLY A CA 1
ATOM 594 C C . GLY A 1 81 ? 24.962 -4.377 -4.862 1.00 95.38 81 GLY A C 1
ATOM 595 O O . GLY A 1 81 ? 23.930 -4.722 -4.292 1.00 95.38 81 GLY A O 1
ATOM 596 N N . SER A 1 82 ? 26.159 -4.736 -4.386 1.00 96.44 82 SER A N 1
ATOM 597 C CA . SER A 1 82 ? 26.342 -5.675 -3.262 1.00 96.44 82 SER A CA 1
ATOM 598 C C . SER A 1 82 ? 25.725 -5.197 -1.946 1.00 96.44 82 SER A C 1
ATOM 600 O O . SER A 1 82 ? 25.017 -5.975 -1.313 1.00 96.44 82 SER A O 1
ATOM 602 N N . ALA A 1 83 ? 25.943 -3.935 -1.569 1.00 95.62 83 ALA A N 1
ATOM 603 C CA . ALA A 1 83 ? 25.365 -3.352 -0.358 1.00 95.62 83 ALA A CA 1
ATOM 604 C C . ALA A 1 83 ? 23.829 -3.353 -0.413 1.00 95.62 83 ALA A C 1
ATOM 606 O O . ALA A 1 83 ? 23.168 -3.790 0.525 1.00 95.62 83 ALA A O 1
ATOM 607 N N . GLY A 1 84 ? 23.259 -2.960 -1.555 1.00 97.19 84 GLY A N 1
ATOM 608 C CA . GLY A 1 84 ? 21.815 -2.972 -1.768 1.00 97.19 84 GLY A CA 1
ATOM 609 C C . GLY A 1 84 ? 21.202 -4.377 -1.756 1.00 97.19 84 GLY A C 1
ATOM 610 O O . GLY A 1 84 ? 20.101 -4.566 -1.241 1.00 97.19 84 GLY A O 1
ATOM 611 N N . ARG A 1 85 ? 21.934 -5.396 -2.232 1.00 97.50 85 ARG A N 1
ATOM 612 C CA . ARG A 1 85 ? 21.523 -6.804 -2.090 1.00 97.50 85 ARG A CA 1
ATOM 613 C C . ARG A 1 85 ? 21.452 -7.240 -0.631 1.00 97.50 85 ARG A C 1
ATOM 615 O O . ARG A 1 85 ? 20.544 -7.991 -0.290 1.00 97.50 85 ARG A O 1
ATOM 622 N N . GLU A 1 86 ? 22.374 -6.794 0.217 1.00 97.75 86 GLU A N 1
ATOM 623 C CA . GLU A 1 86 ? 22.318 -7.132 1.641 1.00 97.75 86 GLU A CA 1
ATOM 624 C C . GLU A 1 86 ? 21.150 -6.436 2.343 1.00 97.75 86 GLU A C 1
ATOM 626 O O . GLU A 1 86 ? 20.394 -7.098 3.048 1.00 97.75 86 GLU A O 1
ATOM 631 N N . LEU A 1 87 ? 20.912 -5.152 2.046 1.00 97.12 87 LEU A N 1
ATOM 632 C CA . LEU A 1 87 ? 19.721 -4.436 2.522 1.00 97.12 87 LEU A CA 1
ATOM 633 C C . LEU A 1 87 ? 18.424 -5.141 2.104 1.00 97.12 87 LEU A C 1
ATOM 635 O O . LEU A 1 87 ? 17.492 -5.253 2.896 1.00 97.12 87 LEU A O 1
ATOM 639 N N . GLN A 1 88 ? 18.364 -5.661 0.875 1.00 98.25 88 GLN A N 1
ATOM 640 C CA . GLN A 1 88 ? 17.205 -6.415 0.404 1.00 98.25 88 GLN A CA 1
ATOM 641 C C . GLN A 1 88 ? 17.029 -7.735 1.157 1.00 98.25 88 GLN A C 1
ATOM 643 O O . GLN A 1 88 ? 15.904 -8.109 1.484 1.00 98.25 88 GLN A O 1
ATOM 648 N N . ARG A 1 89 ? 18.120 -8.461 1.427 1.00 98.31 89 ARG A N 1
ATOM 649 C CA . ARG A 1 89 ? 18.052 -9.697 2.217 1.00 98.31 89 ARG A CA 1
ATOM 650 C C . ARG A 1 89 ? 17.560 -9.417 3.626 1.00 98.31 89 ARG A C 1
ATOM 652 O O . ARG A 1 89 ? 16.719 -10.172 4.102 1.00 98.31 89 ARG A O 1
ATOM 659 N N . GLU A 1 90 ? 18.042 -8.349 4.253 1.00 98.19 90 GLU A N 1
ATOM 660 C CA . GLU A 1 90 ? 17.589 -7.943 5.583 1.00 98.19 90 GLU A CA 1
ATOM 661 C C . GLU A 1 90 ? 16.103 -7.586 5.584 1.00 98.19 90 GLU A C 1
ATOM 663 O O . GLU A 1 90 ? 15.346 -8.143 6.372 1.00 98.19 90 GLU A O 1
ATOM 668 N N . LEU A 1 91 ? 15.652 -6.783 4.617 1.00 98.44 91 LEU A N 1
ATOM 669 C CA . LEU A 1 91 ? 14.235 -6.460 4.448 1.00 98.44 91 LEU A CA 1
ATOM 670 C C . LEU A 1 91 ? 13.361 -7.722 4.327 1.00 98.44 91 LEU A C 1
ATOM 672 O O . LEU A 1 91 ? 12.307 -7.833 4.953 1.00 98.44 91 LEU A O 1
ATOM 676 N N . VAL A 1 92 ? 13.802 -8.698 3.527 1.00 98.38 92 VAL A N 1
ATOM 677 C CA . VAL A 1 92 ? 13.082 -9.967 3.352 1.00 98.38 92 VAL A CA 1
ATOM 678 C C . VAL A 1 92 ? 13.111 -10.815 4.625 1.00 98.38 92 VAL A C 1
ATOM 680 O O . VAL A 1 92 ? 12.104 -11.451 4.939 1.00 98.38 92 VAL A O 1
ATOM 683 N N . ARG A 1 93 ? 14.234 -10.847 5.358 1.00 98.62 93 ARG A N 1
ATOM 684 C CA . ARG A 1 93 ? 14.330 -11.531 6.659 1.00 98.62 93 ARG A CA 1
ATOM 685 C C . ARG A 1 93 ? 13.346 -10.930 7.658 1.00 98.62 93 ARG A C 1
ATOM 687 O O . ARG A 1 93 ? 12.571 -11.684 8.240 1.00 98.62 93 ARG A O 1
ATOM 694 N N . GLN A 1 94 ? 13.327 -9.606 7.775 1.00 98.62 94 GLN A N 1
ATOM 695 C CA . GLN A 1 94 ? 12.433 -8.876 8.667 1.00 98.62 94 GLN A CA 1
ATOM 696 C C . GLN A 1 94 ? 10.961 -9.161 8.349 1.00 98.62 94 GLN A C 1
ATOM 698 O O . GLN A 1 94 ? 10.205 -9.566 9.220 1.00 98.62 94 GLN A O 1
ATOM 703 N N . ALA A 1 95 ? 10.526 -9.030 7.094 1.00 98.62 95 ALA A N 1
ATOM 704 C CA . ALA A 1 95 ? 9.125 -9.313 6.773 1.00 98.62 95 ALA A CA 1
ATOM 705 C C . ALA A 1 95 ? 8.732 -10.769 7.075 1.00 98.62 95 ALA A C 1
ATOM 707 O O . ALA A 1 95 ? 7.637 -11.032 7.570 1.00 98.62 95 ALA A O 1
ATOM 708 N N . ARG A 1 96 ? 9.641 -11.722 6.832 1.00 98.44 96 ARG A N 1
ATOM 709 C CA . ARG A 1 96 ? 9.406 -13.139 7.141 1.00 98.44 96 ARG A CA 1
ATOM 710 C C . ARG A 1 96 ? 9.326 -13.421 8.638 1.00 98.44 96 ARG A C 1
ATOM 712 O O . ARG A 1 96 ? 8.572 -14.321 8.999 1.00 98.44 96 ARG A O 1
ATOM 719 N N . SER A 1 97 ? 10.043 -12.691 9.497 1.00 98.62 97 SER A N 1
ATOM 720 C CA . SER A 1 97 ? 9.940 -12.892 10.951 1.00 98.62 97 SER A CA 1
ATOM 721 C C . SER A 1 97 ? 8.559 -12.529 11.498 1.00 98.62 97 SER A C 1
ATOM 723 O O . SER A 1 97 ? 8.149 -13.100 12.501 1.00 98.62 97 SER A O 1
ATOM 725 N N . TYR A 1 98 ? 7.816 -11.661 10.805 1.00 98.50 98 TYR A N 1
ATOM 726 C CA . TYR A 1 98 ? 6.407 -11.360 11.089 1.00 98.50 98 TYR A CA 1
ATOM 727 C C . TYR A 1 98 ? 5.413 -12.257 10.327 1.00 98.50 98 TYR A C 1
ATOM 729 O O . TYR A 1 98 ? 4.206 -12.065 10.419 1.00 98.50 98 TYR A O 1
ATOM 737 N N . GLY A 1 99 ? 5.886 -13.228 9.536 1.00 98.38 99 GLY A N 1
ATOM 738 C CA . GLY A 1 99 ? 5.023 -14.085 8.712 1.00 98.38 99 GLY A CA 1
ATOM 739 C C . GLY A 1 99 ? 4.497 -13.430 7.425 1.00 98.38 99 GLY A C 1
ATOM 740 O O . GLY A 1 99 ? 3.642 -14.010 6.753 1.00 98.38 99 GLY A O 1
ATOM 741 N N . MET A 1 100 ? 5.016 -12.260 7.042 1.00 98.75 100 MET A N 1
ATOM 742 C CA . MET A 1 100 ? 4.555 -11.506 5.873 1.00 98.75 100 MET A CA 1
ATOM 743 C C . MET A 1 100 ? 5.183 -11.981 4.559 1.00 98.75 100 MET A C 1
ATOM 745 O O . MET A 1 100 ? 6.272 -12.567 4.514 1.00 98.75 100 MET A O 1
ATOM 749 N N . ARG A 1 101 ? 4.515 -11.673 3.441 1.00 98.56 101 ARG A N 1
ATOM 750 C CA . ARG A 1 101 ? 5.014 -11.894 2.073 1.00 98.56 101 ARG A CA 1
ATOM 751 C C . ARG A 1 101 ? 5.251 -10.565 1.363 1.00 98.56 101 ARG A C 1
ATOM 753 O O . ARG A 1 101 ? 4.429 -9.666 1.462 1.00 98.56 101 ARG A O 1
ATOM 760 N N . ILE A 1 102 ? 6.345 -10.465 0.607 1.00 98.19 102 ILE A N 1
ATOM 761 C CA . ILE A 1 102 ? 6.715 -9.257 -0.145 1.00 98.19 102 ILE A CA 1
ATOM 762 C C . ILE A 1 102 ? 6.622 -9.504 -1.655 1.00 98.19 102 ILE A C 1
ATOM 764 O O . ILE A 1 102 ? 7.128 -10.511 -2.153 1.00 98.19 102 ILE A O 1
ATOM 768 N N . ILE A 1 103 ? 6.051 -8.531 -2.367 1.00 97.81 103 ILE A N 1
ATOM 769 C CA . ILE A 1 103 ? 6.284 -8.249 -3.786 1.00 97.81 103 ILE A CA 1
ATOM 770 C C . ILE A 1 103 ? 7.194 -7.017 -3.867 1.00 97.81 103 ILE A C 1
ATOM 772 O O . ILE A 1 103 ? 6.870 -5.970 -3.307 1.00 97.81 103 ILE A O 1
ATOM 776 N N . GLY A 1 104 ? 8.332 -7.147 -4.549 1.00 95.94 104 GLY A N 1
ATOM 777 C CA . GLY A 1 104 ? 9.407 -6.148 -4.557 1.00 95.94 104 GLY A CA 1
ATOM 778 C C . GLY A 1 104 ? 10.602 -6.544 -3.671 1.00 95.94 104 GLY A C 1
ATOM 779 O O . GLY A 1 104 ? 10.780 -7.737 -3.400 1.00 95.94 104 GLY A O 1
ATOM 780 N N . PRO A 1 105 ? 11.434 -5.582 -3.216 1.00 96.88 105 PRO A N 1
ATOM 781 C CA . PRO A 1 105 ? 11.338 -4.136 -3.458 1.00 96.88 105 PRO A CA 1
ATOM 782 C C . PRO A 1 105 ? 11.600 -3.755 -4.921 1.00 96.88 105 PRO A C 1
ATOM 784 O O . PRO A 1 105 ? 11.836 -4.628 -5.754 1.00 96.88 105 PRO A O 1
ATOM 787 N N . ASN A 1 106 ? 11.537 -2.455 -5.232 1.00 96.75 106 ASN A N 1
ATOM 788 C CA . ASN A 1 106 ? 11.598 -1.927 -6.597 1.00 96.75 106 ASN A CA 1
ATOM 789 C C . ASN A 1 106 ? 10.539 -2.561 -7.523 1.00 96.75 106 ASN A C 1
ATOM 791 O O . ASN A 1 106 ? 10.807 -2.882 -8.680 1.00 96.75 106 ASN A O 1
ATOM 795 N N . ALA A 1 107 ? 9.340 -2.815 -6.989 1.00 95.69 107 ALA A N 1
ATOM 796 C CA . ALA A 1 107 ? 8.243 -3.358 -7.774 1.00 95.69 107 ALA A CA 1
ATOM 797 C C . ALA A 1 107 ? 7.530 -2.251 -8.555 1.00 95.69 107 ALA A C 1
ATOM 799 O O . ALA A 1 107 ? 7.256 -1.176 -8.026 1.00 95.69 107 ALA A O 1
ATOM 800 N N . PHE A 1 108 ? 7.096 -2.568 -9.775 1.00 95.81 108 PHE A N 1
ATOM 801 C CA . PHE A 1 108 ? 6.101 -1.750 -10.470 1.00 95.81 108 PHE A CA 1
ATOM 802 C C . PHE A 1 108 ? 4.729 -1.784 -9.763 1.00 95.81 108 PHE A C 1
ATOM 804 O O . PHE A 1 108 ? 3.951 -0.835 -9.847 1.00 95.81 108 PHE A O 1
ATOM 811 N N . GLY A 1 109 ? 4.450 -2.868 -9.033 1.00 97.00 109 GLY A N 1
ATOM 812 C CA . GLY A 1 109 ? 3.244 -3.086 -8.236 1.00 97.00 109 GLY A CA 1
ATOM 813 C C . GLY A 1 109 ? 2.382 -4.226 -8.773 1.00 97.00 109 GLY A C 1
ATOM 814 O O . GLY A 1 109 ? 2.873 -5.082 -9.508 1.00 97.00 109 GLY A O 1
ATOM 815 N N . ILE A 1 110 ? 1.104 -4.257 -8.386 1.00 97.50 110 ILE A N 1
ATOM 816 C CA . ILE A 1 110 ? 0.161 -5.314 -8.784 1.00 97.50 110 ILE A CA 1
ATOM 817 C C . ILE A 1 110 ? -1.174 -4.754 -9.265 1.00 97.50 110 ILE A C 1
ATOM 819 O O . ILE A 1 110 ? -1.660 -3.739 -8.765 1.00 97.50 110 ILE A O 1
ATOM 823 N N . ILE A 1 111 ? -1.788 -5.465 -10.210 1.00 97.75 111 ILE A N 1
ATOM 824 C CA . ILE A 1 111 ? -3.128 -5.176 -10.717 1.00 97.75 111 ILE A CA 1
ATOM 825 C C . ILE A 1 111 ? -3.961 -6.458 -10.672 1.00 97.75 111 ILE A C 1
ATOM 827 O O . ILE A 1 111 ? -3.503 -7.516 -11.100 1.00 97.75 111 ILE A O 1
ATOM 831 N N . ASN A 1 112 ? -5.197 -6.354 -10.185 1.00 97.12 112 ASN A N 1
ATOM 832 C CA . ASN A 1 112 ? -6.217 -7.390 -10.286 1.00 97.12 112 ASN A CA 1
ATOM 833 C C . ASN A 1 112 ? -7.482 -6.796 -10.916 1.00 97.12 112 ASN A C 1
ATOM 835 O O . ASN A 1 112 ? -8.192 -6.014 -10.286 1.00 97.12 112 ASN A O 1
ATOM 839 N N . THR A 1 113 ? -7.765 -7.193 -12.157 1.00 96.44 113 THR A N 1
ATOM 840 C CA . THR A 1 113 ? -8.905 -6.695 -12.939 1.00 96.44 113 THR A CA 1
ATOM 841 C C . THR A 1 113 ? -10.211 -7.448 -12.672 1.00 96.44 113 THR A C 1
ATOM 843 O O . THR A 1 113 ? -11.226 -7.141 -13.298 1.00 96.44 113 THR A O 1
ATOM 846 N N . ALA A 1 114 ? -10.224 -8.434 -11.765 1.00 96.31 114 ALA A N 1
ATOM 847 C CA . ALA A 1 114 ? -11.445 -9.141 -11.398 1.00 96.31 114 ALA A CA 1
ATOM 848 C C . ALA A 1 114 ? -12.493 -8.162 -10.855 1.00 96.31 114 ALA A C 1
ATOM 850 O O . ALA A 1 114 ? -12.184 -7.315 -10.018 1.00 96.31 114 ALA A O 1
ATOM 851 N N . GLU A 1 115 ? -13.741 -8.319 -11.297 1.00 94.38 115 GLU A N 1
ATOM 852 C CA . GLU A 1 115 ? -14.844 -7.409 -10.963 1.00 94.38 115 GLU A CA 1
ATOM 853 C C . GLU A 1 115 ? -15.073 -7.285 -9.453 1.00 94.38 115 GLU A C 1
ATOM 855 O O . GLU A 1 115 ? -15.380 -6.215 -8.949 1.00 94.38 115 GLU A O 1
ATOM 860 N N . SER A 1 116 ? -14.885 -8.371 -8.708 1.00 96.31 116 SER A N 1
ATOM 861 C CA . SER A 1 116 ? -15.040 -8.375 -7.254 1.00 96.31 116 SER A CA 1
ATOM 862 C C . SER A 1 116 ? -13.896 -7.688 -6.502 1.00 96.31 116 SER A C 1
ATOM 864 O O . SER A 1 116 ? -14.034 -7.458 -5.304 1.00 96.31 116 SER A O 1
ATOM 866 N N . VAL A 1 117 ? -12.779 -7.369 -7.169 1.00 96.56 117 VAL A N 1
ATOM 867 C CA . VAL A 1 117 ? -11.554 -6.846 -6.539 1.00 96.56 117 VAL A CA 1
ATOM 868 C C . VAL A 1 117 ? -11.196 -5.454 -7.059 1.00 96.56 117 VAL A C 1
ATOM 870 O O . VAL A 1 117 ? -11.094 -4.523 -6.266 1.00 96.56 117 VAL A O 1
ATOM 873 N N . ARG A 1 118 ? -11.008 -5.301 -8.377 1.00 96.50 118 ARG A N 1
ATOM 874 C CA . ARG A 1 118 ? -10.667 -4.032 -9.051 1.00 96.50 118 ARG A CA 1
ATOM 875 C C . ARG A 1 118 ? -9.472 -3.291 -8.426 1.00 96.50 118 ARG A C 1
ATOM 877 O O . ARG A 1 118 ? -9.514 -2.096 -8.153 1.00 96.50 118 ARG A O 1
ATOM 884 N N . LEU A 1 119 ? -8.387 -4.017 -8.168 1.00 97.31 119 LEU A N 1
ATOM 885 C CA . LEU A 1 119 ? -7.182 -3.480 -7.532 1.00 97.31 119 LEU A CA 1
ATOM 886 C C . LEU A 1 119 ? -6.207 -2.943 -8.584 1.00 97.31 119 LEU A C 1
ATOM 888 O O . LEU A 1 119 ? -5.761 -3.701 -9.441 1.00 97.31 119 LEU A O 1
ATOM 892 N N . ASN A 1 120 ? -5.781 -1.688 -8.449 1.00 97.56 120 ASN A N 1
ATOM 893 C CA . ASN A 1 120 ? -4.590 -1.160 -9.121 1.00 97.56 120 ASN A CA 1
ATOM 894 C C . ASN A 1 120 ? -3.620 -0.562 -8.090 1.00 97.56 120 ASN A C 1
ATOM 896 O O . ASN A 1 120 ? -3.604 0.642 -7.830 1.00 97.56 120 ASN A O 1
ATOM 900 N N . ALA A 1 121 ? -2.814 -1.436 -7.486 1.00 97.50 121 ALA A N 1
ATOM 901 C CA . ALA A 1 121 ? -1.742 -1.106 -6.550 1.00 97.50 121 ALA A CA 1
ATOM 902 C C . ALA A 1 121 ? -0.397 -1.025 -7.289 1.00 97.50 121 ALA A C 1
ATOM 904 O O . ALA A 1 121 ? 0.579 -1.675 -6.907 1.00 97.50 121 ALA A O 1
ATOM 905 N N . SER A 1 122 ? -0.363 -0.283 -8.396 1.00 96.88 122 SER A N 1
ATOM 906 C CA . SER A 1 122 ? 0.812 -0.176 -9.258 1.00 96.88 122 SER A CA 1
ATOM 907 C C . SER A 1 122 ? 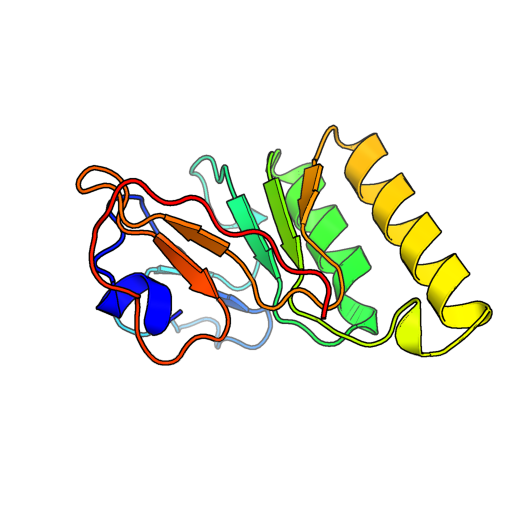1.090 1.255 -9.699 1.00 96.88 122 SER A C 1
ATOM 909 O O . SER A 1 122 ? 0.285 2.166 -9.481 1.00 96.88 122 SER A O 1
ATOM 911 N N . LEU A 1 123 ? 2.241 1.433 -10.339 1.00 94.62 123 LEU A N 1
ATOM 912 C CA . LEU A 1 123 ? 2.654 2.670 -10.993 1.00 94.62 123 LEU A CA 1
ATOM 913 C C . LEU A 1 123 ? 2.056 2.827 -12.405 1.00 94.62 123 LEU A C 1
ATOM 915 O O . LEU A 1 123 ? 2.378 3.795 -13.092 1.00 94.62 123 LEU A O 1
ATOM 919 N N . ALA A 1 124 ? 1.176 1.917 -12.846 1.00 93.25 124 ALA A N 1
ATOM 920 C CA . ALA A 1 124 ? 0.483 2.051 -14.123 1.00 93.25 124 ALA A CA 1
ATOM 921 C C . ALA A 1 124 ? -0.500 3.230 -14.092 1.00 93.25 124 ALA A C 1
ATOM 923 O O . ALA A 1 124 ? -1.332 3.286 -13.182 1.00 93.25 124 ALA A O 1
ATOM 924 N N . PRO A 1 125 ? -0.459 4.141 -15.081 1.00 85.62 125 PRO A N 1
ATOM 925 C CA . PRO A 1 125 ? -1.387 5.269 -15.141 1.00 85.62 125 PRO A CA 1
ATOM 926 C C . PRO A 1 125 ? -2.833 4.814 -15.380 1.00 85.62 125 PRO A C 1
ATOM 928 O O . PRO A 1 125 ? -3.766 5.454 -14.908 1.00 85.62 125 PRO A O 1
ATOM 931 N N . GLU A 1 126 ? -3.016 3.686 -16.067 1.00 86.38 126 GLU A N 1
ATOM 932 C CA . GLU A 1 126 ? -4.317 3.109 -16.386 1.00 86.38 126 GLU A CA 1
ATOM 933 C C . GLU A 1 126 ? -4.311 1.605 -16.107 1.00 86.38 126 GLU A C 1
ATOM 935 O O . GLU A 1 126 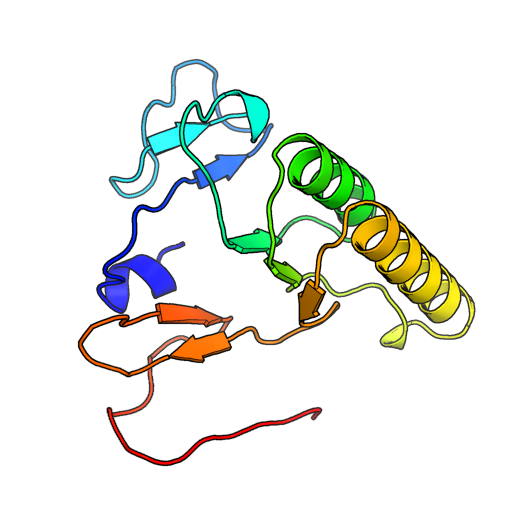? -3.277 0.936 -16.190 1.00 86.38 126 GLU A O 1
ATOM 940 N N . SER A 1 127 ? -5.477 1.059 -15.761 1.00 88.19 127 SER A N 1
ATOM 941 C CA . SER A 1 127 ? -5.643 -0.388 -15.644 1.00 88.19 127 SER A CA 1
ATOM 942 C C . SER A 1 127 ? -5.882 -1.012 -17.021 1.00 88.19 127 SER A C 1
ATOM 944 O O . SER A 1 127 ? -6.653 -0.463 -17.808 1.00 88.19 127 SER A O 1
ATOM 946 N N . PRO A 1 128 ? -5.273 -2.173 -17.321 1.00 91.81 128 PRO A N 1
ATOM 947 C CA . PRO A 1 128 ? -5.588 -2.914 -18.531 1.00 91.81 128 PRO A CA 1
ATOM 948 C C . PRO A 1 128 ? -7.057 -3.346 -18.532 1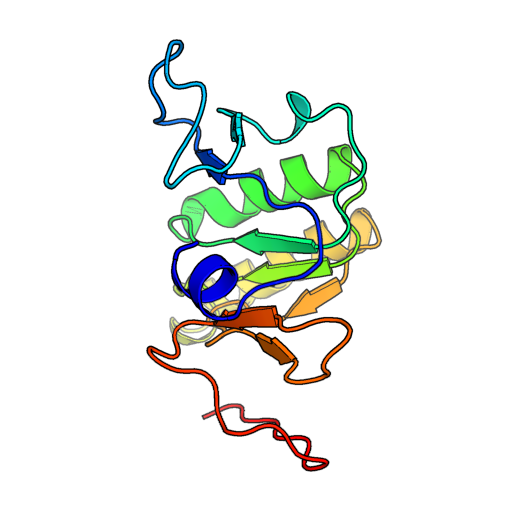.00 91.81 128 PRO A C 1
ATOM 950 O O . PRO A 1 128 ? -7.686 -3.489 -17.478 1.00 91.81 128 PRO A O 1
ATOM 953 N N . ALA A 1 129 ? -7.589 -3.618 -19.724 1.00 92.44 129 ALA A N 1
ATOM 954 C CA . ALA A 1 129 ? -8.926 -4.177 -19.865 1.00 92.44 129 ALA A CA 1
ATOM 955 C C . ALA A 1 129 ? -9.067 -5.484 -19.065 1.00 92.44 129 ALA A C 1
ATOM 957 O O . ALA A 1 129 ? -8.139 -6.297 -18.979 1.00 92.44 129 ALA A O 1
ATOM 958 N N . ARG A 1 130 ? -10.256 -5.705 -18.495 1.00 94.06 130 ARG A N 1
ATOM 959 C CA . ARG A 1 130 ? -10.570 -6.946 -17.781 1.00 94.06 130 ARG A CA 1
ATOM 960 C C . ARG A 1 130 ? -10.399 -8.148 -18.705 1.00 94.06 130 ARG A C 1
ATOM 962 O O . ARG A 1 130 ? -10.866 -8.145 -19.842 1.00 94.06 130 ARG A O 1
ATOM 969 N N . GLY A 1 131 ? -9.793 -9.211 -18.185 1.00 93.94 131 GLY A N 1
ATOM 970 C CA . GLY A 1 131 ? -9.534 -10.415 -18.960 1.00 93.94 131 GLY A CA 1
ATOM 971 C C . GLY A 1 131 ? -9.141 -11.605 -18.098 1.00 93.94 131 GLY A C 1
ATOM 972 O O . GLY A 1 131 ? -9.281 -11.592 -16.879 1.00 93.94 131 GLY A O 1
ATOM 973 N N . ARG A 1 132 ? -8.663 -12.659 -18.763 1.00 95.38 132 ARG A N 1
ATOM 974 C CA . ARG A 1 132 ? -8.271 -13.936 -18.139 1.00 95.38 132 ARG A CA 1
ATOM 975 C C . ARG A 1 132 ? -6.767 -14.210 -18.226 1.00 95.38 132 ARG A C 1
ATOM 977 O O . ARG A 1 132 ? -6.328 -15.305 -17.894 1.00 95.38 132 ARG A O 1
ATOM 984 N N . ILE A 1 133 ? -5.995 -13.243 -18.718 1.00 95.19 133 ILE A N 1
ATOM 985 C CA . ILE A 1 133 ? -4.546 -13.358 -18.876 1.00 95.19 133 ILE A CA 1
ATOM 986 C C . ILE A 1 133 ? -3.885 -12.882 -17.584 1.00 95.19 133 ILE A C 1
ATOM 988 O O . ILE A 1 133 ? -4.116 -11.757 -17.148 1.00 95.19 133 ILE A O 1
ATOM 992 N N . GLY A 1 134 ? -3.056 -13.740 -16.993 1.00 95.38 134 GLY A N 1
ATOM 993 C CA . GLY A 1 134 ? -2.105 -13.348 -15.958 1.00 95.38 134 GLY A CA 1
ATOM 994 C C . GLY A 1 134 ? -0.775 -12.970 -16.601 1.00 95.38 134 GLY A C 1
ATOM 995 O O . GLY A 1 134 ? -0.265 -13.716 -17.434 1.00 95.38 134 GLY A O 1
ATOM 996 N N . LEU A 1 135 ? -0.218 -11.824 -16.215 1.00 94.88 135 LEU A N 1
ATOM 997 C CA . LEU A 1 135 ? 1.093 -11.364 -16.663 1.00 94.88 135 LEU A CA 1
ATOM 998 C C . LEU A 1 135 ? 2.005 -11.179 -15.451 1.00 94.88 135 LEU A C 1
ATOM 1000 O O . LEU A 1 135 ? 1.624 -10.541 -14.472 1.00 94.88 135 LEU A O 1
ATOM 1004 N N . PHE A 1 136 ? 3.220 -11.707 -15.552 1.00 94.75 136 PHE A N 1
ATOM 1005 C CA . PHE A 1 136 ? 4.308 -11.454 -14.618 1.00 94.75 136 PHE A CA 1
ATOM 1006 C C . PHE A 1 136 ? 5.521 -10.970 -15.411 1.00 94.75 136 PHE A C 1
ATOM 1008 O O . PHE A 1 136 ? 5.854 -11.552 -16.442 1.00 94.75 136 PHE A O 1
ATOM 1015 N N . THR A 1 137 ? 6.168 -9.909 -14.934 1.00 92.75 137 THR A N 1
ATOM 1016 C CA . THR A 1 137 ? 7.379 -9.350 -15.539 1.00 92.75 137 THR A CA 1
ATOM 1017 C C . THR A 1 137 ? 8.390 -8.985 -14.456 1.00 92.75 137 THR A C 1
ATOM 1019 O O . THR A 1 137 ? 8.011 -8.584 -13.356 1.00 92.75 137 THR A O 1
ATOM 1022 N N . GLN A 1 138 ? 9.672 -9.149 -14.780 1.00 90.88 138 GLN A N 1
ATOM 1023 C CA . GLN A 1 138 ? 10.818 -8.785 -13.939 1.00 90.88 138 GLN A CA 1
ATOM 1024 C C . GLN A 1 138 ? 11.744 -7.774 -14.649 1.00 90.88 138 GLN A C 1
ATOM 1026 O O . GLN A 1 138 ? 12.876 -7.567 -14.215 1.00 90.88 138 GLN A O 1
ATOM 1031 N N . SER A 1 139 ? 11.300 -7.228 -15.786 1.00 75.06 139 SER A N 1
ATOM 1032 C CA . SER A 1 139 ? 12.057 -6.259 -16.589 1.00 75.06 139 SER A CA 1
ATOM 1033 C C . SER A 1 139 ? 12.110 -4.879 -15.951 1.00 75.06 139 SER A C 1
ATOM 1035 O O . SER A 1 139 ? 11.114 -4.496 -15.299 1.00 75.06 139 SER A O 1
#

Radius of gyration: 15.34 Å; Cα contacts (8 Å, |Δi|>4): 229; chains: 1; bounding box: 41×32×34 Å

Nearest PDB structures (foldseek):
  2csu-assembly1_A  TM=9.139E-01  e=1.920E-10  Pyrococcus horikoshii OT3
  8wzu-assembly1_A  TM=9.505E-01  e=4.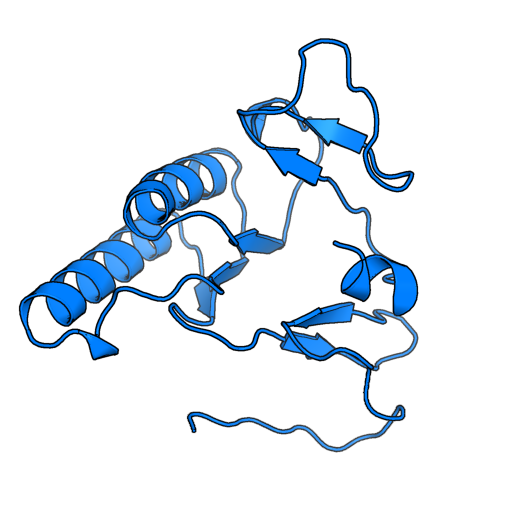510E-09  Nitrosopumilus maritimus SCM1
  2csu-assembly1_B  TM=9.492E-01  e=4.810E-09  Pyrococcus horikoshii OT3
  7cm9-assembly2_D  TM=9.208E-01  e=1.111E-08  Psychrobacter sp.
  8wzu-assembly1_B  TM=9.377E-01  e=7.199E-08  Nitrosopumilus maritimus SCM1